Protein AF-A0A8H5JD98-F1 (afdb_monomer_lite)

InterPro domains:
  IPR015813 Pyruvate/Phosphoenolpyruvate kinase-like domain superfamily [SSF51621] (22-93)
  IPR040442 Pyruvate kinase-like domain superfamily [G3DSA:3.20.20.60] (5-94)

Radius of gyration: 18.65 Å; chains: 1; bounding box: 46×29×46 Å

Structure (mmCIF, N/CA/C/O backbone):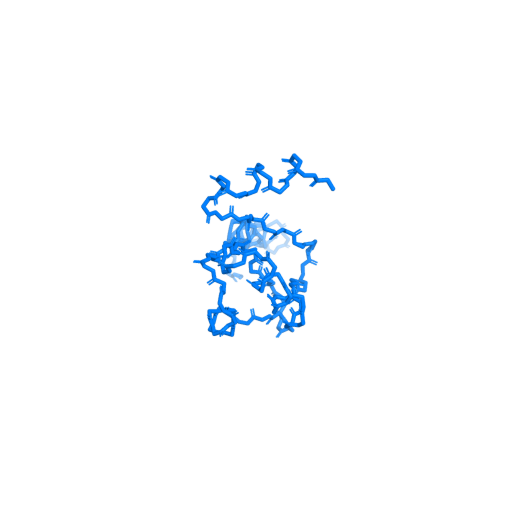
data_AF-A0A8H5JD98-F1
#
_entry.id   AF-A0A8H5JD98-F1
#
loop_
_atom_site.group_PDB
_atom_site.id
_atom_site.type_symbol
_atom_site.label_atom_id
_atom_site.label_alt_id
_atom_site.label_comp_id
_atom_site.label_asym_id
_atom_site.label_entity_id
_atom_site.label_seq_id
_atom_site.pdbx_PDB_ins_code
_atom_site.Cartn_x
_atom_site.Cartn_y
_atom_site.Cartn_z
_atom_site.occupancy
_atom_site.B_iso_or_equiv
_atom_site.auth_seq_id
_atom_site.auth_comp_id
_atom_site.auth_asym_id
_atom_site.auth_atom_id
_atom_site.pdbx_PDB_model_num
ATOM 1 N N . SER A 1 1 ? -16.149 20.307 16.455 1.00 57.53 1 SER A N 1
ATOM 2 C CA . SER A 1 1 ? -16.903 20.362 15.184 1.00 57.53 1 SER A CA 1
ATOM 3 C C . SER A 1 1 ? -17.866 19.181 15.126 1.00 57.53 1 SER A C 1
ATOM 5 O O . SER A 1 1 ? -17.443 18.068 14.845 1.00 57.53 1 SER A O 1
ATOM 7 N N . SER A 1 2 ? -19.140 19.390 15.471 1.00 67.06 2 SER A N 1
ATOM 8 C CA . SER A 1 2 ? -20.182 18.344 15.497 1.00 67.06 2 SER A CA 1
ATOM 9 C C . SER A 1 2 ? -20.624 17.903 14.094 1.00 67.06 2 SER A C 1
ATOM 11 O O . SER A 1 2 ? -20.915 16.729 13.881 1.00 67.06 2 SER A O 1
ATOM 13 N N . GLN A 1 3 ? -20.599 18.810 13.112 1.00 72.62 3 GLN A N 1
ATOM 14 C CA . GLN A 1 3 ? -20.941 18.509 11.715 1.00 72.62 3 GLN A CA 1
ATOM 15 C C . GLN A 1 3 ? -19.932 17.583 11.024 1.00 72.62 3 GLN A C 1
ATOM 17 O O . GLN A 1 3 ? -20.342 16.681 10.298 1.00 72.62 3 GLN A O 1
ATOM 22 N N . LEU A 1 4 ? -18.627 17.759 11.267 1.00 74.06 4 LEU A N 1
ATOM 23 C CA . LEU A 1 4 ? -17.601 16.884 10.686 1.00 74.06 4 LEU A CA 1
ATOM 24 C C . LEU A 1 4 ? -17.757 15.441 11.185 1.00 74.06 4 LEU A C 1
ATOM 26 O O . LEU A 1 4 ? -17.710 14.504 10.393 1.00 74.06 4 LEU A O 1
ATOM 30 N N . MET A 1 5 ? -18.011 15.269 12.485 1.00 68.94 5 MET A N 1
ATOM 31 C CA . MET A 1 5 ? -18.229 13.948 13.082 1.00 68.94 5 MET A CA 1
ATOM 32 C C . MET A 1 5 ? -19.507 13.286 12.554 1.00 68.94 5 MET A C 1
ATOM 34 O O . MET A 1 5 ? -19.486 12.104 12.221 1.00 68.94 5 MET A O 1
ATOM 38 N N . ALA A 1 6 ? -20.590 14.052 12.377 1.00 69.88 6 ALA A N 1
ATOM 39 C CA . ALA A 1 6 ? -21.819 13.549 11.761 1.00 69.88 6 ALA A CA 1
ATOM 40 C C . ALA A 1 6 ? -21.615 13.100 10.301 1.00 69.88 6 ALA A C 1
ATOM 42 O O . ALA A 1 6 ? -22.233 12.133 9.859 1.00 69.88 6 ALA A O 1
ATOM 43 N N . HIS A 1 7 ? -20.739 13.772 9.548 1.00 76.31 7 HIS A N 1
ATOM 44 C CA . HIS A 1 7 ? -20.413 13.373 8.180 1.00 76.31 7 HIS A CA 1
ATOM 45 C C . HIS A 1 7 ? -19.557 12.099 8.142 1.00 76.31 7 HIS A C 1
ATOM 47 O O . HIS A 1 7 ? -19.861 11.176 7.389 1.00 76.31 7 HIS A O 1
ATOM 53 N N . ILE A 1 8 ? -18.535 12.009 9.001 1.00 73.69 8 ILE A N 1
ATOM 54 C CA . ILE A 1 8 ? -17.662 10.829 9.113 1.00 73.69 8 ILE A CA 1
ATOM 55 C C . ILE A 1 8 ? -18.453 9.589 9.554 1.00 73.69 8 ILE A C 1
ATOM 57 O O . ILE A 1 8 ? -18.203 8.501 9.042 1.00 73.69 8 ILE A O 1
ATOM 61 N N . ALA A 1 9 ? -19.452 9.745 10.428 1.00 72.88 9 ALA A N 1
ATOM 62 C CA . ALA A 1 9 ? -20.309 8.647 10.881 1.00 72.88 9 ALA A CA 1
ATOM 63 C C . ALA A 1 9 ? -21.092 7.953 9.748 1.00 72.88 9 ALA A C 1
ATOM 65 O O . ALA A 1 9 ? -21.526 6.817 9.912 1.00 72.88 9 ALA A O 1
ATOM 66 N N . ARG A 1 10 ? -21.270 8.612 8.594 1.00 80.44 10 ARG A N 1
ATOM 67 C CA . ARG A 1 10 ? -21.953 8.045 7.418 1.00 80.44 10 ARG A CA 1
ATOM 68 C C . ARG A 1 10 ? -21.010 7.325 6.452 1.00 80.44 10 ARG A C 1
ATOM 70 O O . ARG A 1 10 ? -21.482 6.715 5.495 1.00 80.44 10 ARG A O 1
ATOM 77 N N . LEU A 1 11 ? -19.698 7.421 6.659 1.00 85.12 11 LEU A N 1
ATOM 78 C CA . LEU A 1 11 ? -18.705 6.766 5.814 1.00 85.12 11 LEU A CA 1
ATOM 79 C C . LEU A 1 11 ? -18.509 5.313 6.254 1.00 85.12 11 LEU A C 1
ATOM 81 O O . LEU A 1 11 ? -18.443 5.016 7.443 1.00 85.12 11 LEU A O 1
ATOM 85 N N . THR A 1 12 ? -18.344 4.408 5.288 1.00 86.44 12 THR A N 1
ATOM 86 C CA . THR A 1 12 ? -17.954 3.016 5.570 1.00 86.44 12 THR A CA 1
ATOM 87 C C . THR A 1 12 ? -16.492 2.932 5.995 1.00 86.44 12 THR A C 1
ATOM 89 O O . THR A 1 12 ? -16.170 2.221 6.942 1.00 86.44 12 THR A O 1
ATOM 92 N N . HIS A 1 13 ? -15.619 3.704 5.336 1.00 87.62 13 HIS A N 1
ATOM 93 C CA . HIS A 1 13 ? -14.199 3.830 5.652 1.00 87.62 13 HIS A CA 1
ATOM 94 C C . HIS A 1 13 ? -13.689 5.248 5.391 1.00 87.62 13 HIS A C 1
ATOM 96 O O . HIS A 1 13 ? -14.074 5.892 4.415 1.00 87.62 13 HIS A O 1
ATOM 102 N N . VAL A 1 14 ? -12.750 5.693 6.219 1.00 91.44 14 VAL A N 1
ATOM 103 C CA . VAL A 1 14 ? -11.951 6.897 5.997 1.00 91.44 14 VAL A CA 1
ATOM 104 C C . VAL A 1 14 ? -10.626 6.472 5.383 1.00 91.44 14 VAL A C 1
ATOM 106 O O . VAL A 1 14 ? -9.880 5.684 5.967 1.00 91.44 14 VAL A O 1
ATOM 109 N N . PHE A 1 15 ? -10.348 6.967 4.177 1.00 91.75 15 PHE A N 1
ATOM 110 C CA . PHE A 1 15 ? -9.099 6.682 3.484 1.00 91.75 15 PHE A CA 1
ATOM 111 C C . PHE A 1 15 ? -8.044 7.737 3.804 1.00 91.75 15 PHE A C 1
ATOM 113 O O . PHE A 1 15 ? -8.235 8.918 3.530 1.00 91.75 15 PHE A O 1
ATOM 120 N N . LEU A 1 16 ? -6.931 7.289 4.372 1.00 89.00 16 LEU A N 1
ATOM 121 C CA . LEU A 1 16 ? -5.845 8.135 4.836 1.00 89.00 16 LEU A CA 1
ATOM 122 C C . LEU A 1 16 ? -4.609 7.911 3.969 1.00 89.00 16 LEU A C 1
ATOM 124 O O . LEU A 1 16 ? -4.150 6.782 3.756 1.00 89.00 16 LEU A O 1
ATOM 128 N N . TRP A 1 17 ? -4.071 9.020 3.473 1.00 87.31 17 TRP A N 1
ATOM 129 C CA . TRP A 1 17 ? -2.908 9.044 2.602 1.00 87.31 17 TRP A CA 1
ATOM 130 C C . TRP A 1 17 ? -1.781 9.806 3.287 1.00 87.31 17 TRP A C 1
ATOM 132 O O . TRP A 1 17 ? -1.859 11.018 3.449 1.00 87.31 17 TRP A O 1
ATOM 142 N N . CYS A 1 18 ? -0.724 9.094 3.667 1.00 77.75 18 CYS A N 1
ATOM 143 C CA . CYS A 1 18 ? 0.530 9.721 4.069 1.00 77.75 18 CYS A CA 1
ATOM 144 C C . CYS A 1 18 ? 1.410 9.943 2.827 1.00 77.75 18 CYS A C 1
ATOM 146 O O . CYS A 1 18 ? 1.365 9.136 1.879 1.00 77.75 18 CYS A O 1
ATOM 148 N N . GLU A 1 19 ? 2.189 11.028 2.820 1.00 67.62 19 GLU A N 1
ATOM 149 C CA . GLU A 1 19 ? 3.133 11.336 1.742 1.00 67.62 19 GLU A CA 1
ATOM 150 C C . GLU A 1 19 ? 4.149 10.201 1.506 1.00 67.62 19 GLU A C 1
ATOM 152 O O . GLU A 1 19 ? 4.218 9.202 2.229 1.00 67.62 19 GLU A O 1
ATOM 157 N N . PHE A 1 20 ? 4.849 10.279 0.374 1.00 58.88 20 PHE A N 1
ATOM 158 C CA . PHE A 1 20 ? 5.570 9.155 -0.218 1.00 58.88 20 PHE A CA 1
ATOM 159 C C . PHE A 1 20 ? 6.623 8.515 0.710 1.00 58.88 20 PHE A C 1
ATOM 161 O O . PHE A 1 20 ? 7.321 9.178 1.467 1.00 58.88 20 PHE A O 1
ATOM 168 N N . GLY A 1 21 ? 6.760 7.186 0.600 1.00 63.59 21 GLY A N 1
ATOM 169 C CA . GLY A 1 21 ? 7.839 6.410 1.219 1.00 63.59 21 GLY A CA 1
ATOM 170 C C . GLY A 1 21 ? 7.436 5.627 2.469 1.00 63.59 21 GLY A C 1
ATOM 171 O O . GLY A 1 21 ? 7.208 4.418 2.384 1.00 63.59 21 GLY A O 1
ATOM 172 N N . VAL A 1 22 ? 7.394 6.294 3.622 1.00 71.00 22 VAL A N 1
ATOM 173 C CA . VAL A 1 22 ? 7.385 5.636 4.946 1.00 71.00 22 VAL A CA 1
ATOM 174 C C . VAL A 1 22 ? 6.029 5.068 5.373 1.00 71.00 22 VAL A C 1
ATOM 176 O O . VAL A 1 22 ? 5.989 4.051 6.062 1.00 71.00 22 VAL A O 1
ATOM 179 N N . GLY A 1 23 ? 4.921 5.653 4.909 1.00 81.62 23 GLY A N 1
ATOM 180 C CA . GLY A 1 23 ? 3.587 5.285 5.390 1.00 81.62 23 GLY A CA 1
ATOM 181 C C . GLY A 1 23 ? 3.351 5.728 6.840 1.00 81.62 23 GLY A C 1
ATOM 182 O O . GLY A 1 23 ? 4.063 6.582 7.359 1.00 81.62 23 GLY A O 1
ATOM 183 N N . PHE A 1 24 ? 2.330 5.161 7.481 1.00 89.81 24 PHE A N 1
ATOM 184 C CA . PHE A 1 24 ? 1.982 5.467 8.872 1.00 89.81 24 PHE A CA 1
ATOM 185 C C . PHE A 1 24 ? 2.831 4.661 9.859 1.00 89.81 24 PHE A C 1
ATOM 187 O O . PHE A 1 24 ? 3.114 3.482 9.621 1.00 89.81 24 PHE A O 1
ATOM 194 N N . THR A 1 25 ? 3.187 5.268 10.993 1.00 91.94 25 THR A N 1
ATOM 195 C CA . THR A 1 25 ? 3.819 4.532 12.094 1.00 91.94 25 THR A CA 1
ATOM 196 C C . THR A 1 25 ? 2.797 3.646 12.807 1.00 91.94 25 THR A C 1
ATOM 198 O O . THR A 1 25 ? 1.585 3.808 12.659 1.00 91.94 25 THR A O 1
ATOM 201 N N . GLN A 1 26 ? 3.266 2.695 13.622 1.00 94.88 26 GLN A N 1
ATOM 202 C CA . GLN A 1 26 ? 2.357 1.858 14.412 1.00 94.88 26 GLN A CA 1
ATOM 203 C C . GLN A 1 26 ? 1.479 2.699 15.352 1.00 94.88 26 GLN A C 1
ATOM 205 O O . GLN A 1 26 ? 0.296 2.395 15.489 1.00 94.88 26 GLN A O 1
ATOM 210 N N . VAL A 1 27 ? 2.049 3.737 15.972 1.00 95.19 27 VAL A N 1
ATOM 211 C CA . VAL A 1 27 ? 1.334 4.621 16.904 1.00 95.19 27 VAL A CA 1
ATOM 212 C C . VAL A 1 27 ? 0.222 5.371 16.173 1.00 95.19 27 VAL A C 1
ATOM 214 O O . VAL A 1 27 ? -0.911 5.384 16.651 1.00 95.19 27 VAL A O 1
ATOM 217 N N . ASP A 1 28 ? 0.510 5.896 14.978 1.00 93.50 28 ASP A N 1
ATOM 218 C CA . ASP A 1 28 ? -0.496 6.581 14.160 1.00 93.50 28 ASP A CA 1
ATOM 219 C C . ASP A 1 28 ? -1.646 5.640 13.802 1.00 93.50 28 ASP A C 1
ATOM 221 O O . ASP A 1 28 ? -2.811 5.975 13.999 1.00 93.50 28 ASP A O 1
ATOM 225 N N . VAL A 1 29 ? -1.336 4.430 13.316 1.00 95.31 29 VAL A N 1
ATOM 226 C CA . VAL A 1 29 ? -2.364 3.455 12.919 1.00 95.31 29 VAL A CA 1
ATOM 227 C C . VAL A 1 29 ? -3.234 3.056 14.110 1.00 95.31 29 VAL A C 1
ATOM 229 O O . VAL A 1 29 ? -4.449 2.964 13.962 1.00 95.31 29 VAL A O 1
ATOM 232 N N . GLN A 1 30 ? -2.644 2.851 15.290 1.00 97.19 30 GLN A N 1
ATOM 233 C CA . GLN A 1 30 ? -3.398 2.518 16.503 1.00 97.19 30 GLN A CA 1
ATOM 234 C C . GLN A 1 30 ? -4.352 3.640 16.913 1.00 97.19 30 GLN A C 1
ATOM 236 O O . GLN A 1 30 ? -5.514 3.369 17.216 1.00 97.19 30 GLN A O 1
ATOM 241 N N . ALA A 1 31 ? -3.881 4.890 16.895 1.00 96.06 31 ALA A N 1
ATOM 242 C CA . ALA A 1 31 ? -4.721 6.043 17.190 1.00 96.06 31 ALA A CA 1
ATOM 243 C C . ALA A 1 31 ? -5.867 6.159 16.174 1.00 96.06 31 ALA A C 1
ATOM 245 O O . ALA A 1 31 ? -7.027 6.250 16.559 1.00 96.06 31 ALA A O 1
ATOM 246 N N . LEU A 1 32 ? -5.566 6.057 14.879 1.00 94.69 32 LEU A N 1
ATOM 247 C CA . LEU A 1 32 ? -6.562 6.147 13.810 1.00 94.69 32 LEU A CA 1
ATOM 248 C C . LEU A 1 32 ? -7.622 5.049 13.904 1.00 94.69 32 LEU A C 1
ATOM 250 O O . LEU A 1 32 ? -8.808 5.337 13.778 1.00 94.69 32 LEU A O 1
ATOM 254 N N . VAL A 1 33 ? -7.215 3.799 14.137 1.00 96.31 33 VAL A N 1
ATOM 255 C CA . VAL A 1 33 ? -8.150 2.672 14.273 1.00 96.31 33 VAL A CA 1
ATOM 256 C C . VAL A 1 33 ? -9.065 2.865 15.474 1.00 96.31 33 VAL A C 1
ATOM 258 O O . VAL A 1 33 ? -10.258 2.598 15.363 1.00 96.31 33 VAL A O 1
ATOM 261 N N . LYS A 1 34 ? -8.535 3.358 16.596 1.00 95.88 34 LYS A N 1
ATOM 262 C CA . LYS A 1 34 ? -9.333 3.650 17.788 1.00 95.88 34 LYS A CA 1
ATOM 263 C C . LYS A 1 34 ? -10.341 4.773 17.531 1.00 95.88 34 LYS A C 1
ATOM 265 O O . LYS A 1 34 ? -11.527 4.588 17.770 1.00 95.88 34 LYS A O 1
ATOM 270 N N . GLU A 1 35 ? -9.879 5.919 17.036 1.00 93.62 35 GLU A N 1
ATOM 271 C CA . GLU A 1 35 ? -10.717 7.116 16.868 1.00 93.62 35 GLU A CA 1
ATOM 272 C C . GLU A 1 35 ? -11.745 6.971 15.734 1.00 93.62 35 GLU A C 1
ATOM 274 O O . GLU A 1 35 ? -12.798 7.605 15.752 1.00 93.62 35 GLU A O 1
ATOM 279 N N . LEU A 1 36 ? -11.462 6.119 14.743 1.00 92.88 36 LEU A N 1
ATOM 280 C CA . LEU A 1 36 ? -12.350 5.858 13.608 1.00 92.88 36 LEU A CA 1
ATOM 281 C C . LEU A 1 36 ? -13.085 4.520 13.720 1.00 92.88 36 LEU A C 1
ATOM 283 O O . LEU A 1 36 ? -13.713 4.101 12.748 1.00 92.88 36 LEU A O 1
ATOM 287 N N . ASP A 1 37 ? -13.024 3.862 14.883 1.00 93.31 37 ASP A N 1
ATOM 288 C CA . ASP A 1 37 ? -13.750 2.621 15.173 1.00 93.31 37 ASP A CA 1
ATOM 289 C C . ASP A 1 37 ? -13.525 1.550 14.084 1.00 93.31 37 ASP A C 1
ATOM 291 O O . ASP A 1 37 ? -14.443 1.045 13.437 1.00 93.31 37 ASP A O 1
ATOM 295 N N . GLY A 1 38 ? -12.251 1.300 13.771 1.00 92.56 38 GLY A N 1
ATOM 296 C CA . GLY A 1 38 ? -11.825 0.312 12.775 1.00 92.56 38 GLY A CA 1
ATOM 297 C C . GLY A 1 38 ? -12.093 0.687 11.317 1.00 92.56 38 GLY A C 1
ATOM 298 O O . GLY A 1 38 ? -11.611 0.004 10.414 1.00 92.56 38 GLY A O 1
ATOM 299 N N . ARG A 1 39 ? -12.789 1.794 11.030 1.00 94.44 39 ARG A N 1
ATOM 300 C CA . ARG A 1 39 ? -13.125 2.230 9.663 1.00 94.44 39 ARG A CA 1
ATOM 301 C C . ARG A 1 39 ? -11.947 2.905 8.953 1.00 94.44 39 ARG A C 1
ATOM 303 O O . ARG A 1 39 ? -12.109 3.920 8.282 1.00 94.44 39 ARG A O 1
ATOM 310 N N . VAL A 1 40 ? -10.756 2.328 9.074 1.00 95.44 40 VAL A N 1
ATOM 311 C CA . VAL A 1 40 ? -9.509 2.856 8.515 1.00 95.44 40 VAL A CA 1
ATOM 312 C C . VAL A 1 40 ? -9.170 2.146 7.214 1.00 95.44 40 VAL A C 1
ATOM 314 O O . VAL A 1 40 ? -8.980 0.929 7.176 1.00 95.44 40 VAL A O 1
ATOM 317 N N . ALA A 1 41 ? -9.032 2.929 6.148 1.00 95.12 41 ALA A N 1
ATOM 318 C CA . ALA A 1 41 ? -8.390 2.509 4.917 1.00 95.12 41 ALA A CA 1
ATOM 319 C C . ALA A 1 41 ? -7.086 3.293 4.734 1.00 95.12 41 ALA A C 1
ATOM 321 O O . ALA A 1 41 ? -7.083 4.511 4.867 1.00 95.12 41 ALA A O 1
ATOM 322 N N . ILE A 1 42 ? -5.983 2.637 4.384 1.00 94.12 42 ILE A N 1
ATOM 323 C CA . ILE A 1 4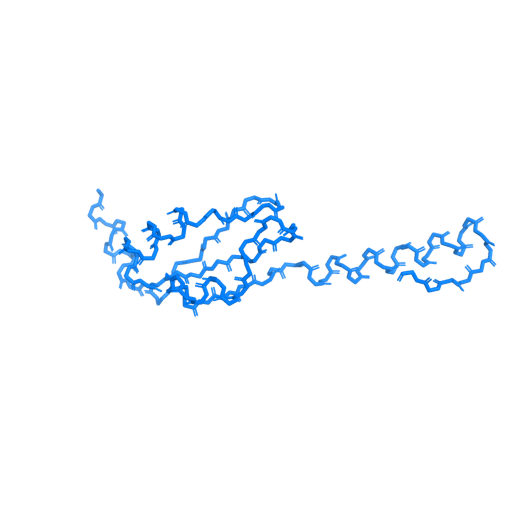2 ? -4.670 3.300 4.247 1.00 94.12 42 ILE A CA 1
ATOM 324 C C . ILE A 1 42 ? -3.947 2.873 2.974 1.00 94.12 42 ILE A C 1
ATOM 326 O O . ILE A 1 42 ? -4.154 1.772 2.456 1.00 94.12 42 ILE A O 1
ATOM 330 N N . ARG A 1 43 ? -3.078 3.751 2.467 1.00 91.94 43 ARG A N 1
ATOM 331 C CA . ARG A 1 43 ? -2.112 3.397 1.422 1.00 91.94 43 ARG A CA 1
ATOM 332 C C . ARG A 1 43 ? -0.907 2.680 2.039 1.00 91.94 43 ARG A C 1
ATOM 334 O O . ARG A 1 43 ? -0.342 3.161 3.018 1.00 91.94 43 ARG A O 1
ATOM 341 N N . LEU A 1 44 ? -0.499 1.559 1.451 1.00 92.19 44 LEU A N 1
ATOM 342 C CA . LEU A 1 44 ? 0.680 0.798 1.857 1.00 92.19 44 LEU A CA 1
ATOM 343 C C . LEU A 1 44 ? 1.962 1.610 1.601 1.00 92.19 44 LEU A C 1
ATOM 345 O O . LEU A 1 44 ? 2.148 2.170 0.516 1.00 92.19 44 LEU A O 1
ATOM 349 N N . GLY A 1 45 ? 2.839 1.671 2.605 1.00 90.31 45 GLY A N 1
ATOM 350 C CA . GLY A 1 45 ? 4.180 2.240 2.456 1.00 90.31 45 GLY A CA 1
ATOM 351 C C . GLY A 1 45 ? 5.074 1.343 1.594 1.00 90.31 45 GLY A C 1
ATOM 352 O O . GLY A 1 45 ? 4.850 0.141 1.496 1.00 90.31 45 GLY A O 1
ATOM 353 N N . GLN A 1 46 ? 6.077 1.930 0.941 1.00 85.12 46 GLN A N 1
ATOM 354 C CA . GLN A 1 46 ? 6.912 1.231 -0.053 1.00 85.12 46 GLN A CA 1
ATOM 355 C C . GLN A 1 46 ? 8.341 0.967 0.438 1.00 85.12 46 GLN A C 1
ATOM 357 O O . GLN A 1 46 ? 9.115 0.302 -0.246 1.00 85.12 46 GLN A O 1
ATOM 362 N N . THR A 1 47 ? 8.716 1.490 1.607 1.00 86.44 47 THR A N 1
ATOM 363 C CA . THR A 1 47 ? 10.044 1.270 2.192 1.00 86.44 47 THR A CA 1
ATOM 364 C C . THR A 1 47 ? 10.060 0.023 3.072 1.00 86.44 47 THR A C 1
ATOM 366 O O . THR A 1 47 ? 9.034 -0.417 3.583 1.00 86.44 47 THR A O 1
ATOM 369 N N . ARG A 1 48 ? 11.256 -0.524 3.326 1.00 85.75 48 ARG A N 1
ATOM 370 C CA . ARG A 1 48 ? 11.435 -1.643 4.272 1.00 85.75 48 ARG A CA 1
ATOM 371 C C . ARG A 1 48 ? 11.045 -1.298 5.715 1.00 85.75 48 ARG A C 1
ATOM 373 O O . ARG A 1 48 ? 10.793 -2.204 6.497 1.00 85.75 48 ARG A O 1
ATOM 380 N N . ALA A 1 49 ? 11.021 -0.010 6.059 1.00 87.00 49 ALA A N 1
ATOM 381 C CA . ALA A 1 49 ? 10.602 0.473 7.372 1.00 87.00 49 ALA A CA 1
ATOM 382 C C . ALA A 1 49 ? 9.072 0.584 7.511 1.00 87.00 49 ALA A C 1
ATOM 384 O O . ALA A 1 49 ? 8.576 0.748 8.624 1.00 87.00 49 ALA A O 1
ATOM 385 N N . ALA A 1 50 ? 8.322 0.505 6.405 1.00 91.00 50 ALA A N 1
ATOM 386 C CA . ALA A 1 50 ? 6.870 0.579 6.432 1.00 91.00 50 ALA A CA 1
ATOM 387 C C . ALA A 1 50 ? 6.251 -0.666 7.086 1.00 91.00 50 ALA A C 1
ATOM 389 O O . ALA A 1 50 ? 6.774 -1.780 7.006 1.00 91.00 50 ALA A O 1
ATOM 390 N N . LEU A 1 51 ? 5.083 -0.485 7.704 1.00 94.00 51 LEU A N 1
ATOM 391 C CA . LEU A 1 51 ? 4.321 -1.595 8.268 1.00 94.00 51 LEU A CA 1
ATOM 392 C C . LEU A 1 51 ? 3.863 -2.552 7.160 1.00 94.00 51 LEU A C 1
ATOM 394 O O . LEU A 1 51 ? 3.292 -2.139 6.150 1.00 94.00 51 LEU A O 1
ATOM 398 N N . SER A 1 52 ? 4.070 -3.849 7.382 1.00 94.25 52 SER A N 1
ATOM 399 C CA . SER A 1 52 ? 3.599 -4.888 6.468 1.00 94.25 52 SER A CA 1
ATOM 400 C C . SER A 1 52 ? 2.074 -5.014 6.485 1.00 94.25 52 SER A C 1
ATOM 402 O O . SER A 1 52 ? 1.417 -4.687 7.475 1.00 94.25 52 SER A O 1
ATOM 404 N N . VAL A 1 53 ? 1.507 -5.594 5.423 1.00 95.38 53 VAL A N 1
ATOM 405 C CA . VAL A 1 53 ? 0.069 -5.914 5.329 1.00 95.38 53 VAL A CA 1
ATOM 406 C C . VAL A 1 53 ? -0.419 -6.703 6.549 1.00 95.38 53 VAL A C 1
ATOM 408 O O . VAL A 1 53 ? -1.434 -6.352 7.144 1.00 95.38 53 VAL A O 1
ATOM 411 N N . SER A 1 54 ? 0.334 -7.723 6.980 1.00 96.75 54 SER A N 1
ATOM 412 C CA . SER A 1 54 ? -0.021 -8.526 8.160 1.00 96.75 54 SER A CA 1
ATOM 413 C C . SER A 1 54 ? -0.042 -7.691 9.442 1.00 96.75 54 SER A C 1
ATOM 415 O O . SER A 1 54 ? -0.937 -7.848 10.272 1.00 96.75 54 SER A O 1
ATOM 417 N N . LYS A 1 55 ? 0.923 -6.780 9.609 1.00 96.56 55 LYS A N 1
ATOM 418 C CA . LYS A 1 55 ? 0.974 -5.904 10.779 1.00 96.56 55 LYS A CA 1
ATOM 419 C C . LYS A 1 55 ? -0.195 -4.921 10.777 1.00 96.56 55 LYS A C 1
ATOM 421 O O . LYS A 1 55 ? -0.832 -4.770 11.809 1.00 96.56 55 LYS A O 1
ATOM 426 N N . LEU A 1 56 ? -0.514 -4.319 9.633 1.00 96.00 56 LEU A N 1
ATOM 427 C CA . LEU A 1 56 ? -1.655 -3.413 9.474 1.00 96.00 56 LEU A CA 1
ATOM 428 C C . LEU A 1 56 ? -2.994 -4.111 9.758 1.00 96.00 56 LEU A C 1
ATOM 430 O O . LEU A 1 56 ? -3.817 -3.569 10.492 1.00 96.00 56 LEU A O 1
ATOM 434 N N . ALA A 1 57 ? -3.181 -5.339 9.267 1.00 95.81 57 ALA A N 1
ATOM 435 C CA . ALA A 1 57 ? -4.371 -6.140 9.554 1.00 95.81 57 ALA A CA 1
ATOM 436 C C . ALA A 1 57 ? -4.517 -6.435 11.057 1.00 95.81 57 ALA A C 1
ATOM 438 O O . ALA A 1 57 ? -5.587 -6.241 11.627 1.00 95.81 57 ALA A O 1
ATOM 439 N N . LYS A 1 58 ? -3.422 -6.819 11.732 1.00 97.81 58 LYS A N 1
ATOM 440 C CA . LYS A 1 58 ? -3.407 -7.034 13.193 1.00 97.81 58 LYS A CA 1
ATOM 441 C C . LYS A 1 58 ? -3.726 -5.772 13.997 1.00 97.81 58 LYS A C 1
ATOM 443 O O . LYS A 1 58 ? -4.173 -5.883 15.130 1.00 97.81 58 LYS A O 1
ATOM 448 N N . LEU A 1 59 ? -3.464 -4.592 13.438 1.00 97.19 59 LEU A N 1
ATOM 449 C CA . LEU A 1 59 ? -3.773 -3.314 14.075 1.00 97.19 59 LEU A CA 1
ATOM 450 C C . LEU A 1 59 ? -5.231 -2.878 13.873 1.00 97.19 59 LEU A C 1
ATOM 452 O O . LEU A 1 59 ? -5.615 -1.885 14.472 1.00 97.19 59 LEU A O 1
ATOM 456 N N . GLY A 1 60 ? -6.032 -3.598 13.076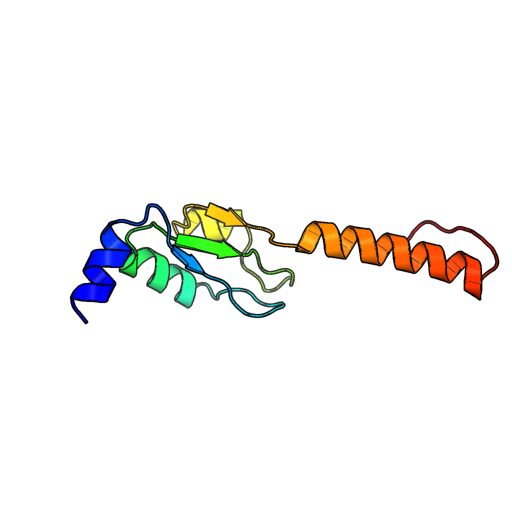 1.00 96.69 60 GLY A N 1
ATOM 457 C CA . GLY A 1 60 ? -7.455 -3.301 12.863 1.00 96.69 60 GLY A CA 1
ATOM 458 C C . GLY A 1 60 ? -7.753 -2.420 11.647 1.00 96.69 60 GLY A C 1
ATOM 459 O O . GLY A 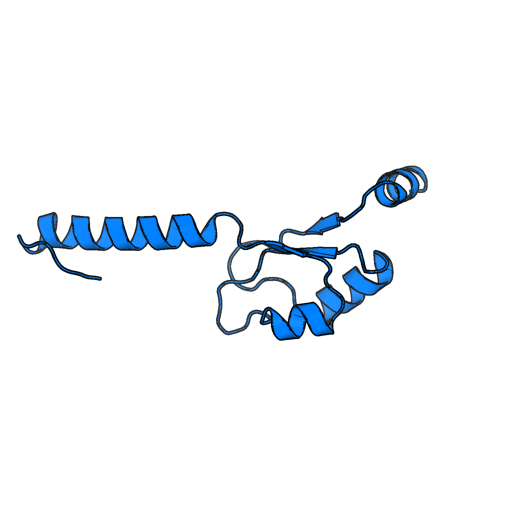1 60 ? -8.821 -1.821 11.565 1.00 96.69 60 GLY A O 1
ATOM 460 N N . VAL A 1 61 ? -6.824 -2.324 10.692 1.00 96.88 61 VAL A N 1
ATOM 461 C CA . VAL A 1 61 ? -7.072 -1.654 9.407 1.00 96.88 61 VAL A CA 1
ATOM 462 C C . VAL A 1 61 ? -8.058 -2.474 8.572 1.00 96.88 61 VAL A C 1
ATOM 464 O O . VAL A 1 61 ? -7.804 -3.644 8.291 1.00 96.88 61 VAL A O 1
ATOM 467 N N . ALA A 1 62 ? -9.142 -1.846 8.109 1.00 96.38 62 ALA A N 1
ATOM 468 C CA . ALA A 1 62 ? -10.189 -2.508 7.330 1.00 96.38 62 ALA A CA 1
ATOM 469 C C . ALA A 1 62 ? -9.837 -2.688 5.845 1.00 96.38 62 ALA A C 1
ATOM 471 O O . ALA A 1 62 ? -10.266 -3.655 5.218 1.00 96.38 62 ALA A O 1
ATOM 472 N N . ARG A 1 63 ? -9.062 -1.765 5.254 1.00 95.81 63 ARG A N 1
ATOM 473 C CA . ARG A 1 63 ? -8.674 -1.837 3.835 1.00 95.81 63 ARG A CA 1
ATOM 474 C C . ARG A 1 63 ? -7.272 -1.299 3.586 1.00 95.81 63 ARG A C 1
ATOM 476 O O . ARG A 1 63 ? -6.913 -0.220 4.051 1.00 95.81 63 ARG A O 1
ATOM 483 N N . ILE A 1 64 ? -6.512 -2.001 2.755 1.00 94.81 64 ILE A N 1
ATOM 484 C CA . ILE A 1 64 ? -5.178 -1.576 2.325 1.00 94.81 64 ILE A CA 1
ATOM 485 C C . ILE A 1 64 ? -5.207 -1.321 0.817 1.00 94.81 64 ILE A C 1
ATOM 487 O O . ILE A 1 64 ? -5.638 -2.171 0.044 1.00 94.81 64 ILE A O 1
ATOM 491 N N . SER A 1 65 ? -4.769 -0.133 0.404 1.00 93.00 65 SER A N 1
ATOM 492 C CA . SER A 1 65 ? -4.592 0.253 -0.998 1.00 93.00 65 SER A CA 1
ATOM 493 C C . SER A 1 65 ? -3.109 0.330 -1.334 1.00 93.00 65 SER A C 1
ATOM 495 O O . SER A 1 65 ? -2.303 0.747 -0.509 1.00 93.00 65 SER A O 1
ATOM 497 N N . ILE A 1 66 ? -2.740 -0.004 -2.565 1.00 91.94 66 ILE A N 1
ATOM 498 C CA . ILE A 1 66 ? -1.382 0.209 -3.083 1.00 91.94 66 ILE A CA 1
ATOM 499 C C . ILE A 1 66 ? -1.267 1.509 -3.899 1.00 91.94 66 ILE A C 1
ATOM 501 O O . ILE A 1 66 ? -0.170 1.900 -4.295 1.00 91.94 66 ILE A O 1
ATOM 505 N N . GLY A 1 67 ? -2.374 2.223 -4.127 1.00 89.38 67 GLY A N 1
ATOM 506 C CA . GLY A 1 67 ? -2.391 3.434 -4.953 1.00 89.38 67 GLY A CA 1
ATOM 507 C C . GLY A 1 67 ? -1.788 3.194 -6.351 1.00 89.38 67 GLY A C 1
ATOM 508 O O . GLY A 1 67 ? -1.948 2.104 -6.899 1.00 89.38 67 GLY A O 1
ATOM 509 N N . PRO A 1 68 ? -1.057 4.164 -6.929 1.00 90.94 68 PRO A N 1
ATOM 510 C CA . PRO A 1 68 ? -0.439 4.020 -8.249 1.00 90.94 68 PRO A CA 1
ATOM 511 C C . PRO A 1 68 ? 0.871 3.211 -8.232 1.00 90.94 68 PRO A C 1
ATOM 513 O O . PRO A 1 68 ? 1.526 3.103 -9.266 1.00 90.94 68 PRO A O 1
ATOM 516 N N . SER A 1 69 ? 1.295 2.676 -7.081 1.00 89.69 69 SER A N 1
ATOM 517 C CA . SER A 1 69 ? 2.650 2.130 -6.906 1.00 89.69 69 SER 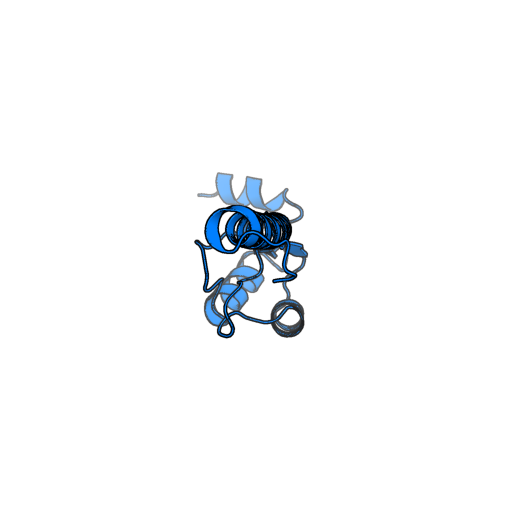A CA 1
ATOM 518 C C . SER A 1 69 ? 2.997 1.010 -7.885 1.00 89.69 69 SER A C 1
ATOM 520 O O . SER A 1 69 ? 4.076 1.040 -8.466 1.00 89.69 69 SER A O 1
ATOM 522 N N . LEU A 1 70 ? 2.086 0.061 -8.117 1.00 91.75 70 LEU A N 1
ATOM 523 C CA . LEU A 1 70 ? 2.324 -1.042 -9.051 1.00 91.75 70 LEU A CA 1
ATOM 524 C C . LEU A 1 70 ? 2.520 -0.536 -10.484 1.00 91.75 70 LEU A C 1
ATOM 526 O O . LEU A 1 70 ? 3.437 -0.972 -11.175 1.00 91.75 70 LEU A O 1
ATOM 530 N N . PHE A 1 71 ? 1.708 0.435 -10.905 1.00 94.81 71 PHE A N 1
ATOM 531 C CA . PHE A 1 71 ? 1.867 1.083 -12.203 1.00 94.81 71 PHE A CA 1
ATOM 532 C C . PHE A 1 71 ? 3.211 1.815 -12.298 1.00 94.81 71 PHE A C 1
ATOM 534 O O . PHE A 1 71 ? 3.941 1.637 -13.267 1.00 94.81 71 PHE A O 1
ATOM 541 N N . GLN A 1 72 ? 3.586 2.582 -11.271 1.00 92.81 72 GLN A N 1
ATOM 542 C CA . GLN A 1 72 ? 4.876 3.275 -11.229 1.00 92.81 72 GLN A CA 1
ATOM 543 C C . GLN A 1 72 ? 6.055 2.296 -11.305 1.00 92.81 72 GLN A C 1
ATOM 545 O O . GLN A 1 72 ? 7.019 2.556 -12.018 1.00 92.81 72 GLN A O 1
ATOM 550 N N . MET A 1 73 ? 5.977 1.157 -10.611 1.00 92.31 73 MET A N 1
ATOM 551 C CA . MET A 1 73 ? 6.996 0.107 -10.680 1.00 92.31 73 MET A CA 1
ATOM 552 C C . MET A 1 73 ? 7.116 -0.468 -12.093 1.00 92.31 73 MET A C 1
ATOM 554 O O . MET A 1 73 ? 8.230 -0.558 -12.610 1.00 92.31 73 MET A O 1
ATOM 558 N N . ALA A 1 74 ? 5.989 -0.782 -12.738 1.00 95.38 74 ALA A N 1
ATOM 559 C CA . ALA A 1 74 ? 5.967 -1.277 -14.112 1.00 95.38 74 ALA A CA 1
ATOM 560 C C . ALA A 1 74 ? 6.549 -0.253 -15.100 1.00 95.38 74 ALA A C 1
ATOM 562 O O . ALA A 1 74 ? 7.403 -0.590 -15.917 1.00 95.38 74 ALA A O 1
ATOM 563 N N . MET A 1 75 ? 6.149 1.016 -14.992 1.00 97.06 75 MET A N 1
ATOM 564 C CA . MET A 1 75 ? 6.654 2.079 -15.866 1.00 97.06 75 MET A CA 1
ATOM 565 C C . MET A 1 75 ? 8.140 2.360 -15.639 1.00 97.06 75 MET A C 1
ATOM 567 O O . MET A 1 75 ? 8.865 2.630 -16.592 1.00 97.06 75 MET A O 1
ATOM 571 N N . ASN A 1 76 ? 8.627 2.245 -14.402 1.00 95.31 76 ASN A N 1
ATOM 572 C CA . ASN A 1 76 ? 10.052 2.370 -14.114 1.00 95.31 76 ASN A CA 1
ATOM 573 C C . A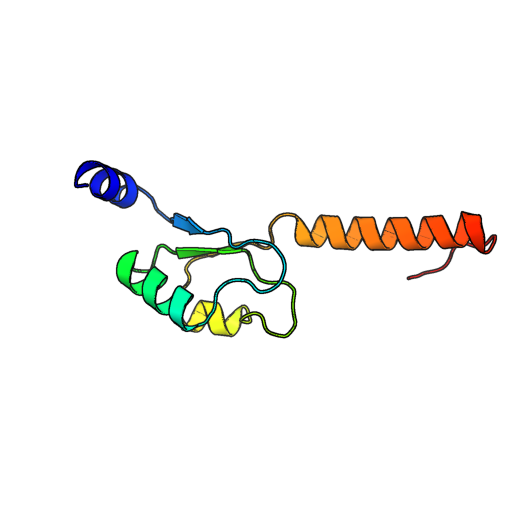SN A 1 76 ? 10.865 1.221 -14.720 1.00 95.31 76 ASN A C 1
ATOM 575 O O . ASN A 1 76 ? 11.970 1.469 -15.195 1.00 95.31 76 ASN A O 1
ATOM 579 N N . ALA A 1 77 ? 10.347 -0.011 -14.714 1.00 95.31 77 ALA A N 1
ATOM 580 C CA . ALA A 1 77 ? 10.990 -1.139 -15.390 1.00 95.31 77 ALA A CA 1
ATOM 581 C C . ALA A 1 77 ? 11.026 -0.921 -16.911 1.00 95.31 77 ALA A C 1
ATOM 583 O O . ALA A 1 77 ? 12.100 -0.953 -17.505 1.00 95.31 77 ALA A O 1
ATOM 584 N N . ALA A 1 78 ? 9.888 -0.556 -17.513 1.00 95.94 78 ALA A N 1
ATOM 585 C CA . ALA A 1 78 ? 9.809 -0.237 -18.938 1.00 95.94 78 ALA A CA 1
ATOM 586 C C . ALA A 1 78 ? 10.780 0.890 -19.336 1.00 95.94 78 ALA A C 1
ATOM 588 O O . ALA A 1 78 ? 11.478 0.788 -20.342 1.00 95.94 78 ALA A O 1
ATOM 589 N N . LYS A 1 79 ? 10.883 1.943 -18.512 1.00 96.31 79 LYS A N 1
ATOM 590 C CA . LYS A 1 79 ? 11.848 3.030 -18.712 1.00 96.31 79 LYS A CA 1
ATOM 591 C C . LYS A 1 79 ? 13.292 2.525 -18.685 1.00 96.31 79 LYS A C 1
ATOM 593 O O . LYS A 1 79 ? 14.075 2.939 -19.531 1.00 96.31 79 LYS A O 1
ATOM 598 N N . ARG A 1 80 ? 13.654 1.652 -17.739 1.00 96.06 80 ARG A N 1
ATOM 599 C CA . ARG A 1 80 ? 15.011 1.083 -17.661 1.00 96.06 80 ARG A CA 1
ATOM 600 C C . ARG A 1 80 ? 15.346 0.244 -18.902 1.00 96.06 80 ARG A C 1
ATOM 602 O O . ARG A 1 80 ? 16.426 0.422 -19.452 1.00 96.06 80 ARG A O 1
ATOM 609 N N . SER A 1 81 ? 14.413 -0.572 -19.398 1.00 95.44 81 SER A N 1
ATOM 610 C CA . SER A 1 81 ? 14.610 -1.337 -20.641 1.00 95.44 81 SER A CA 1
ATOM 611 C C . SER A 1 81 ? 14.721 -0.430 -21.868 1.00 95.44 81 SER A C 1
ATOM 613 O O . SER A 1 81 ? 15.498 -0.698 -22.774 1.00 95.44 81 SER A O 1
ATOM 615 N N . ALA A 1 82 ? 13.962 0.667 -21.916 1.00 96.00 82 ALA A N 1
ATOM 616 C CA . ALA A 1 82 ? 14.085 1.635 -23.004 1.00 96.00 82 ALA A CA 1
ATOM 617 C C . ALA A 1 82 ? 15.457 2.334 -22.991 1.00 96.00 82 ALA A C 1
ATOM 619 O O . ALA A 1 82 ? 16.050 2.547 -24.047 1.00 96.00 82 ALA A O 1
ATOM 620 N N . LEU A 1 83 ? 15.978 2.657 -21.803 1.00 96.31 83 LEU A N 1
ATOM 621 C CA . LEU A 1 83 ? 17.308 3.246 -21.656 1.00 96.31 83 LEU A CA 1
ATOM 622 C C . LEU A 1 83 ? 18.416 2.282 -22.094 1.00 96.31 83 LEU A C 1
ATOM 624 O O . LEU A 1 83 ? 19.330 2.727 -22.777 1.00 96.31 83 LEU A O 1
ATOM 628 N N . SER A 1 84 ? 18.315 0.975 -21.818 1.00 94.81 84 SER A N 1
ATOM 629 C CA . SER A 1 84 ? 19.333 0.016 -22.283 1.00 94.81 84 SER A CA 1
ATOM 630 C C . SER A 1 84 ? 19.414 -0.077 -23.810 1.00 94.81 84 SER A C 1
ATOM 632 O O . SER A 1 84 ? 20.509 -0.200 -24.360 1.00 94.81 84 SER A O 1
ATOM 634 N N . VAL A 1 85 ? 18.295 0.105 -24.518 1.00 95.81 85 VAL A N 1
ATOM 635 C CA . VAL A 1 85 ? 18.296 0.195 -25.987 1.00 95.81 85 VAL A CA 1
ATOM 636 C C . VAL A 1 85 ? 19.005 1.461 -26.465 1.00 95.81 85 VAL A C 1
ATOM 638 O O . VAL A 1 85 ? 19.838 1.388 -27.366 1.00 95.81 85 VAL A O 1
ATOM 641 N N . ILE A 1 86 ? 18.684 2.612 -25.868 1.00 95.44 86 ILE A N 1
ATOM 642 C CA . ILE A 1 86 ? 19.226 3.914 -26.283 1.00 95.44 86 ILE A CA 1
ATOM 643 C C . ILE A 1 86 ? 20.722 4.030 -25.949 1.00 95.44 86 ILE A C 1
ATOM 645 O O . ILE A 1 86 ? 21.485 4.560 -26.752 1.00 95.44 86 ILE A O 1
ATOM 649 N N . GLU A 1 87 ? 21.144 3.542 -24.783 1.00 94.19 87 GLU A N 1
ATOM 650 C CA . GLU A 1 87 ? 22.504 3.718 -24.258 1.00 94.19 87 GLU A CA 1
ATOM 651 C C . GLU A 1 87 ? 23.428 2.537 -24.597 1.00 94.19 87 GLU A C 1
ATOM 653 O O . GLU A 1 87 ? 24.601 2.736 -24.906 1.00 94.19 87 GLU A O 1
ATOM 658 N N . GLY A 1 88 ? 22.912 1.306 -24.547 1.00 88.06 88 GLY A N 1
ATOM 659 C CA . GLY A 1 88 ? 23.679 0.068 -24.728 1.00 88.06 88 GLY A CA 1
ATOM 660 C C . GLY A 1 88 ? 23.491 -0.614 -26.086 1.00 88.06 88 GLY A C 1
ATOM 661 O O . GLY A 1 88 ? 24.214 -1.562 -26.396 1.00 88.06 88 GLY A O 1
ATOM 662 N N . GLY A 1 89 ? 22.534 -0.155 -26.902 1.00 90.81 89 GLY A N 1
ATOM 663 C CA . GLY A 1 89 ? 22.240 -0.706 -28.229 1.00 90.81 89 GLY A CA 1
ATOM 664 C C . GLY A 1 89 ? 21.563 -2.081 -28.214 1.00 90.81 89 GLY A C 1
ATOM 665 O O . GLY A 1 89 ? 21.550 -2.764 -29.239 1.00 90.81 89 GLY A O 1
ATOM 666 N N . ARG A 1 90 ? 21.036 -2.526 -27.065 1.00 91.94 90 ARG A N 1
ATOM 667 C CA . ARG A 1 90 ? 20.408 -3.848 -26.885 1.00 91.94 90 ARG A CA 1
ATOM 668 C C . ARG A 1 90 ? 19.225 -3.749 -25.928 1.00 91.94 90 ARG A C 1
ATOM 670 O O . ARG A 1 90 ? 19.255 -2.951 -25.002 1.00 91.94 90 ARG A O 1
ATOM 677 N N . LEU A 1 91 ? 18.207 -4.585 -26.128 1.00 92.38 91 LEU A N 1
ATOM 678 C CA . LEU A 1 91 ? 17.115 -4.717 -25.166 1.00 92.38 91 LEU A CA 1
ATOM 679 C C . LEU A 1 91 ? 17.537 -5.661 -24.038 1.00 92.38 91 LEU A C 1
ATOM 681 O O . LEU A 1 91 ? 17.845 -6.824 -24.291 1.00 92.38 91 LEU A O 1
ATOM 685 N N . GLU A 1 92 ? 17.511 -5.159 -22.809 1.00 89.31 92 GLU A N 1
ATOM 686 C CA . GLU A 1 92 ? 17.873 -5.918 -21.609 1.00 89.31 92 GLU A CA 1
ATOM 687 C C . GLU A 1 92 ? 16.709 -5.960 -20.608 1.00 89.31 92 GLU A C 1
ATOM 689 O O . GLU A 1 92 ? 15.934 -5.002 -20.475 1.00 89.31 92 GLU A O 1
ATOM 694 N N . GLU A 1 93 ? 16.591 -7.093 -19.913 1.00 78.00 93 GLU A N 1
ATOM 695 C CA . GLU A 1 93 ? 15.681 -7.266 -18.780 1.00 78.00 93 GLU A CA 1
ATOM 696 C C . GLU A 1 93 ? 16.282 -6.600 -17.528 1.00 78.00 93 GLU A C 1
ATOM 698 O O . GLU A 1 93 ? 17.491 -6.668 -17.298 1.00 78.00 93 GLU A O 1
ATOM 703 N N . VAL A 1 94 ? 15.443 -5.912 -16.747 1.00 66.50 94 VAL A N 1
ATOM 704 C CA . VAL A 1 94 ? 15.820 -4.990 -15.650 1.00 66.50 94 VAL A CA 1
ATOM 705 C C . VAL A 1 94 ? 14.860 -5.041 -14.476 1.00 66.50 94 VAL A C 1
ATOM 707 O O . VAL A 1 94 ? 13.738 -5.561 -14.625 1.00 66.50 94 VAL A O 1
#

Foldseek 3Di:
DVVVVVVLVPDQADEDEDDAAAWDDLVRLLVCCVVSVLRYEYEFHDYPNHDDPVRSVVSSHPYYDPPCVVVVVVVVQVVVQVVCCVPVVDRDGD

pLDDT: mean 88.96, std 9.65, range [57.53, 97.81]

Organism: NCBI:txid47803

Secondary structure (DSSP, 8-state):
-HHHHHHHTT-S-EEE-PPTTT---HHHHHHHHHHTTT-EEEEPP-STTSPPHHHHHHTT-SEEE-TTHHHHHHHHHHHHHHHHHHHHSS----

Sequence (94 aa):
SSQLMAHIARLTHVFLWCEFGVGFTQVDVQALVKELDGRVAIRLGQTRAALSVSKLAKLGVARISIGPSLFQMAMNAAKRSALSVIEGGRLEEV